Protein AF-A0A662X313-F1 (afdb_monomer_lite)

Sequence (174 aa):
DFDVEWTIQAPHPGYMNLSIVKPNADSVGKITYEIYETILTIEPFAEHGGDDSATVTMPTDIVGCEEAGDCALQFYWHSDLAGQTYPTCADIIVSGSGAGTATTATTAPVDASEEGSDETVVESDDGSEETGAEASITTAPIAATAAPEVSSATPVATIGDSDSKCNRRRVRRA

Radius of gyration: 27.17 Å; chains: 1; bounding box: 69×81×44 Å

Foldseek 3Di:
DDKDKDFFPDAAWDKKWWFKWFWDQDPVGDTATDGPGTFDMDPRDRPDGGMDMDDTDDDPQAAQQADWRRIKTWIWTDHPRVRDIDIDIGTDHDPCNNVRDPPPPDDDDDDDDDDDDDDDDDDDDDDDDDDDDDDDDDDDDDDDDDDDDDDDDDDDDDDDDPGDDPDDPPPPDD

Structure (mmCIF, N/CA/C/O backbone):
data_AF-A0A662X313-F1
#
_entry.id   AF-A0A662X313-F1
#
loop_
_atom_site.group_PDB
_atom_site.id
_atom_site.type_symbol
_atom_site.label_atom_id
_atom_site.label_alt_id
_atom_site.label_comp_id
_atom_site.label_asym_id
_atom_site.label_entity_id
_atom_site.label_seq_id
_atom_site.pdbx_PDB_ins_code
_atom_site.Cartn_x
_atom_site.Cartn_y
_atom_site.Cartn_z
_atom_site.occupancy
_atom_site.B_iso_or_equiv
_atom_site.auth_seq_id
_atom_site.auth_comp_id
_atom_site.auth_asym_id
_atom_site.auth_atom_id
_atom_site.pdbx_PDB_model_num
ATOM 1 N N . ASP A 1 1 ? -1.157 15.682 -0.033 1.00 93.56 1 ASP A N 1
ATOM 2 C CA . ASP A 1 1 ? -0.243 14.605 -0.464 1.00 93.56 1 ASP A CA 1
ATOM 3 C C . ASP A 1 1 ? 0.624 14.166 0.698 1.00 93.56 1 ASP A C 1
ATOM 5 O O . ASP A 1 1 ? 0.656 14.859 1.712 1.00 93.56 1 ASP A O 1
ATOM 9 N N . PHE A 1 2 ? 1.257 13.007 0.571 1.00 95.12 2 PHE A N 1
ATOM 10 C CA . PHE A 1 2 ? 2.225 12.451 1.509 1.00 95.12 2 PHE A CA 1
ATOM 11 C C . PHE A 1 2 ? 3.241 11.611 0.730 1.00 95.12 2 PHE A C 1
ATOM 13 O O . PHE A 1 2 ? 2.901 11.043 -0.307 1.00 95.12 2 PHE A O 1
ATOM 20 N N . ASP A 1 3 ? 4.468 11.522 1.230 1.00 97.25 3 ASP A N 1
ATOM 21 C CA . ASP A 1 3 ? 5.509 10.707 0.610 1.00 97.25 3 ASP A CA 1
ATOM 22 C C . ASP A 1 3 ? 5.518 9.295 1.200 1.00 97.25 3 ASP A C 1
ATOM 24 O O . ASP A 1 3 ? 5.310 9.095 2.402 1.00 97.25 3 ASP A O 1
ATOM 28 N N . VAL A 1 4 ? 5.753 8.308 0.340 1.00 96.94 4 VAL A N 1
ATOM 29 C CA . VAL A 1 4 ? 5.991 6.916 0.719 1.00 96.94 4 VAL A CA 1
ATOM 30 C C . VAL A 1 4 ? 7.388 6.542 0.269 1.00 96.94 4 VAL A C 1
ATOM 32 O O . VAL A 1 4 ? 7.686 6.579 -0.920 1.00 96.94 4 VAL A O 1
ATOM 35 N N . GLU A 1 5 ? 8.226 6.169 1.228 1.00 97.56 5 GLU A N 1
ATOM 36 C CA . GLU A 1 5 ? 9.602 5.723 1.014 1.00 97.56 5 GLU A CA 1
ATOM 37 C C . GLU A 1 5 ? 9.687 4.205 1.209 1.00 97.56 5 GLU A C 1
ATOM 39 O O . GLU A 1 5 ? 9.005 3.636 2.070 1.00 97.56 5 GLU A O 1
ATOM 44 N N . TRP A 1 6 ? 10.534 3.533 0.431 1.00 97.19 6 TRP A N 1
ATOM 45 C CA . TRP A 1 6 ? 10.795 2.104 0.586 1.00 97.19 6 TRP A CA 1
ATOM 46 C C . TRP A 1 6 ? 12.250 1.749 0.270 1.00 97.19 6 TRP A C 1
ATOM 48 O O . TRP A 1 6 ? 12.914 2.388 -0.541 1.00 97.19 6 TRP A O 1
ATOM 58 N N . THR A 1 7 ? 12.719 0.654 0.872 1.00 98.00 7 THR A N 1
ATOM 59 C CA . THR A 1 7 ? 14.055 0.097 0.637 1.00 98.00 7 THR A CA 1
ATOM 60 C C . THR A 1 7 ? 13.944 -1.333 0.112 1.00 98.00 7 THR A C 1
ATOM 62 O O . THR A 1 7 ? 13.485 -2.233 0.821 1.00 98.00 7 THR A O 1
ATOM 65 N N . ILE A 1 8 ? 14.423 -1.583 -1.106 1.00 97.75 8 ILE A N 1
ATOM 66 C CA . ILE A 1 8 ? 14.493 -2.919 -1.708 1.00 97.75 8 ILE A CA 1
ATOM 67 C C . ILE A 1 8 ? 15.888 -3.512 -1.492 1.00 97.75 8 ILE A C 1
ATOM 69 O O . ILE A 1 8 ? 16.845 -3.181 -2.188 1.00 97.75 8 ILE A O 1
ATOM 73 N N . GLN A 1 9 ? 16.003 -4.430 -0.530 1.00 97.38 9 GLN A N 1
ATOM 74 C CA . GLN A 1 9 ? 17.259 -5.136 -0.227 1.00 97.38 9 GLN A CA 1
ATOM 75 C C . GLN A 1 9 ? 17.555 -6.295 -1.197 1.00 97.38 9 GLN A C 1
ATOM 77 O O . GLN A 1 9 ? 18.714 -6.627 -1.433 1.00 97.38 9 GLN A O 1
ATOM 82 N N . ALA A 1 10 ? 16.518 -6.916 -1.764 1.00 97.00 10 ALA A N 1
ATOM 83 C CA . ALA A 1 10 ? 16.634 -8.026 -2.708 1.00 97.00 10 ALA A CA 1
ATOM 84 C C . ALA A 1 10 ? 15.608 -7.837 -3.842 1.00 97.00 10 ALA A C 1
ATOM 86 O O . ALA A 1 10 ? 14.429 -8.109 -3.623 1.00 97.00 10 ALA A O 1
ATOM 87 N N . PRO A 1 11 ? 16.005 -7.333 -5.025 1.00 97.31 11 PRO A N 1
ATOM 88 C CA . PRO A 1 11 ? 15.062 -7.025 -6.097 1.00 97.31 11 PRO A CA 1
ATOM 89 C C . PRO A 1 11 ? 14.464 -8.281 -6.731 1.00 97.31 11 PRO A C 1
ATOM 91 O O . PRO A 1 11 ? 15.177 -9.200 -7.148 1.00 97.31 11 PRO A O 1
ATOM 94 N N . HIS A 1 12 ? 13.138 -8.293 -6.826 1.00 97.56 12 HIS A N 1
ATOM 95 C CA . HIS A 1 12 ? 12.332 -9.314 -7.490 1.00 97.56 12 HIS A CA 1
ATOM 96 C C . HIS A 1 12 ? 11.284 -8.594 -8.358 1.00 97.56 12 HIS A C 1
ATOM 98 O O . HIS A 1 12 ? 10.265 -8.149 -7.818 1.00 97.56 12 HIS A O 1
ATOM 104 N N . PRO A 1 13 ? 11.529 -8.454 -9.677 1.00 98.00 13 PRO A N 1
ATOM 105 C CA . PRO A 1 13 ? 10.640 -7.740 -10.587 1.00 98.00 13 PRO A CA 1
ATOM 106 C C . PRO A 1 13 ? 9.187 -8.209 -10.487 1.00 98.00 13 PRO A C 1
ATOM 108 O O . PRO A 1 13 ? 8.914 -9.414 -10.449 1.00 98.00 13 PRO A O 1
ATOM 111 N N . GLY A 1 14 ? 8.262 -7.259 -10.450 1.00 98.19 14 GLY A N 1
ATOM 112 C CA . GLY A 1 14 ? 6.830 -7.517 -10.332 1.00 98.19 14 GLY A CA 1
ATOM 113 C C . GLY A 1 14 ? 6.033 -6.219 -10.318 1.00 98.19 14 GLY A C 1
ATOM 114 O O . GLY A 1 14 ? 6.397 -5.282 -11.025 1.00 98.19 14 GLY A O 1
ATOM 115 N N . TYR A 1 15 ? 4.989 -6.142 -9.494 1.00 98.62 15 TYR A N 1
ATOM 116 C CA . TYR A 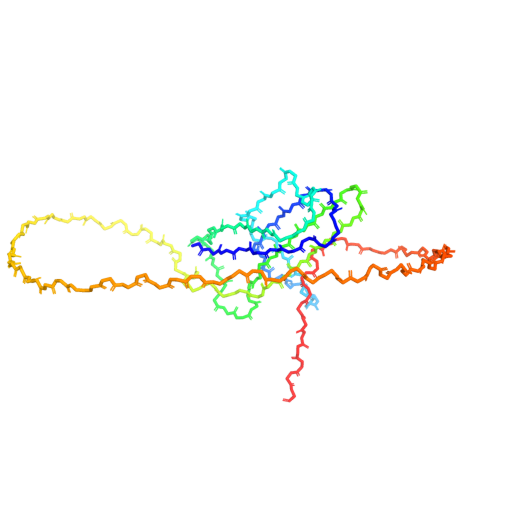1 15 ? 4.173 -4.936 -9.324 1.00 98.62 15 TYR A CA 1
ATOM 117 C C . TYR A 1 15 ? 4.037 -4.550 -7.849 1.00 98.62 15 TYR A C 1
ATOM 119 O O . TYR A 1 15 ? 4.120 -5.399 -6.954 1.00 98.62 15 TYR A O 1
ATOM 127 N N . MET A 1 16 ? 3.798 -3.264 -7.600 1.00 98.44 16 MET A N 1
ATOM 128 C CA . MET A 1 16 ? 3.465 -2.726 -6.285 1.00 98.44 16 MET A CA 1
ATOM 129 C C . MET A 1 16 ? 2.151 -1.954 -6.343 1.00 98.44 16 MET A C 1
ATOM 131 O O . MET A 1 16 ? 1.967 -1.111 -7.214 1.00 98.44 16 MET A O 1
ATOM 135 N N . ASN A 1 17 ? 1.257 -2.237 -5.399 1.00 98.62 17 ASN A N 1
ATOM 136 C CA . ASN A 1 17 ? 0.036 -1.483 -5.151 1.00 98.62 17 ASN A CA 1
ATOM 137 C C . ASN A 1 17 ? 0.094 -0.873 -3.751 1.00 98.62 17 ASN A C 1
ATOM 139 O O . ASN A 1 17 ? 0.189 -1.596 -2.757 1.00 98.62 17 ASN A O 1
ATOM 143 N N . LEU A 1 18 ? -0.050 0.445 -3.667 1.00 98.56 18 LEU A N 1
ATOM 144 C CA . LEU A 1 18 ? -0.341 1.140 -2.425 1.00 98.56 18 LEU A CA 1
ATOM 145 C C . LEU A 1 18 ? -1.857 1.295 -2.324 1.00 98.56 18 LEU A C 1
ATOM 147 O O . LEU A 1 18 ? -2.480 1.963 -3.150 1.00 98.56 18 LEU A O 1
ATOM 151 N N . SER A 1 19 ? -2.461 0.658 -1.328 1.00 98.31 19 SER A N 1
ATOM 152 C CA . SER A 1 19 ? -3.912 0.638 -1.160 1.00 98.31 19 SER A CA 1
ATOM 153 C C . SER A 1 19 ? -4.327 1.035 0.242 1.00 98.31 19 SER A C 1
ATOM 155 O O . SER A 1 19 ? -3.717 0.636 1.228 1.00 98.31 19 SER A O 1
ATOM 157 N N . ILE A 1 20 ? -5.418 1.774 0.336 1.00 97.50 20 ILE A N 1
ATO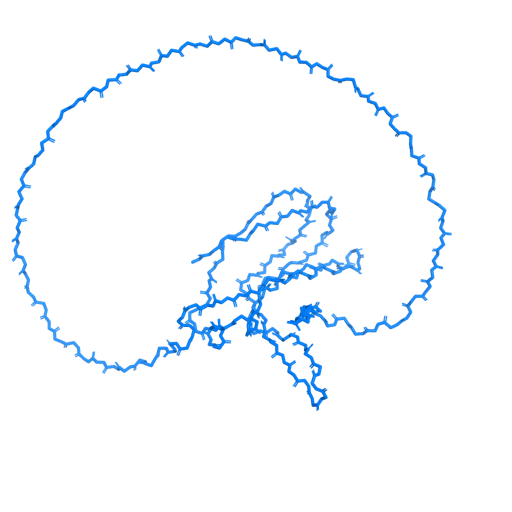M 158 C CA . ILE A 1 20 ? -6.141 1.981 1.577 1.00 97.50 20 ILE A CA 1
ATOM 159 C C . ILE A 1 20 ? -7.004 0.744 1.803 1.00 97.50 20 ILE A C 1
ATOM 161 O O . ILE A 1 20 ? -7.773 0.337 0.929 1.00 97.50 20 ILE A O 1
ATOM 165 N N . VAL A 1 21 ? -6.874 0.136 2.978 1.00 97.06 21 VAL A N 1
ATOM 166 C CA . VAL A 1 21 ? -7.608 -1.068 3.367 1.00 97.06 21 VAL A CA 1
ATOM 167 C C . VAL A 1 21 ? -8.393 -0.844 4.658 1.00 97.06 21 VAL A C 1
ATOM 169 O O . VAL A 1 21 ? -7.934 -0.150 5.568 1.00 97.06 21 VAL A O 1
ATOM 172 N N . LYS A 1 22 ? -9.573 -1.459 4.755 1.00 95.94 22 LYS A N 1
ATOM 173 C CA . LYS A 1 22 ? -10.483 -1.366 5.908 1.00 95.94 22 LYS A CA 1
ATOM 174 C C . LYS A 1 22 ? -10.696 -2.737 6.555 1.00 95.94 22 LYS A C 1
ATOM 176 O O . LYS A 1 22 ? -10.737 -3.735 5.835 1.00 95.94 22 LYS A O 1
ATOM 181 N N . PRO A 1 23 ? -10.820 -2.824 7.891 1.00 94.69 23 PRO A N 1
ATOM 182 C CA . PRO A 1 23 ? -11.056 -4.078 8.580 1.00 94.69 23 PRO A CA 1
ATOM 183 C C . PRO A 1 23 ? -12.486 -4.560 8.316 1.00 94.69 23 PRO A C 1
ATOM 185 O O . PRO A 1 23 ? -13.453 -3.874 8.642 1.00 94.69 23 PRO A O 1
ATOM 188 N N . ASN A 1 24 ? -12.622 -5.772 7.789 1.00 93.06 24 ASN A N 1
ATOM 189 C CA . ASN A 1 24 ? -13.897 -6.473 7.695 1.00 93.06 24 ASN A CA 1
ATOM 190 C C . ASN A 1 24 ? -13.939 -7.569 8.768 1.00 93.06 24 ASN A C 1
ATOM 192 O O . ASN A 1 24 ? -12.956 -8.283 8.973 1.00 93.06 24 ASN A O 1
ATOM 196 N N . ALA A 1 25 ? -15.052 -7.671 9.495 1.00 93.38 25 ALA A N 1
ATOM 197 C CA . ALA A 1 25 ? -15.263 -8.689 10.516 1.00 93.38 25 ALA A CA 1
ATOM 198 C C . ALA A 1 25 ? -16.245 -9.745 10.002 1.00 93.38 25 ALA A C 1
ATOM 200 O O . ALA A 1 25 ? -17.420 -9.446 9.780 1.00 93.38 25 ALA A O 1
ATOM 201 N N . ASP A 1 26 ? -15.788 -10.992 9.877 1.00 90.88 26 ASP A N 1
ATOM 202 C CA . ASP A 1 26 ? -16.683 -12.091 9.525 1.00 90.88 26 ASP A CA 1
ATOM 203 C C . ASP A 1 26 ? -17.663 -12.435 10.667 1.00 90.88 26 ASP A C 1
ATOM 205 O O . ASP A 1 26 ? -17.564 -11.954 11.800 1.00 90.88 26 ASP A O 1
ATOM 209 N N . SER A 1 27 ? -18.618 -13.325 10.380 1.00 94.62 27 SER A N 1
ATOM 210 C CA . SER A 1 27 ? -19.639 -13.758 11.351 1.00 94.62 27 SER A CA 1
ATOM 211 C C . SER A 1 27 ? -19.096 -14.419 12.632 1.00 94.62 27 SER A C 1
ATOM 213 O O . SER A 1 27 ? -19.854 -14.581 13.588 1.00 94.62 27 SER A O 1
ATOM 215 N N . VAL A 1 28 ? -17.808 -14.790 12.678 1.00 93.62 28 VAL A N 1
ATOM 216 C CA . VAL A 1 28 ? -17.134 -15.345 13.865 1.00 93.62 28 VAL A CA 1
ATOM 217 C C . VAL A 1 28 ? -16.130 -14.366 14.494 1.00 93.62 28 VAL A C 1
ATOM 219 O O . VAL A 1 28 ? -15.434 -14.719 15.448 1.00 93.62 28 VAL A O 1
ATOM 222 N N . GLY A 1 29 ? -16.080 -13.119 14.016 1.00 91.00 29 GLY A N 1
ATOM 223 C CA . GLY A 1 29 ? -15.245 -12.043 14.552 1.00 91.00 29 GLY A CA 1
ATOM 224 C C . GLY A 1 29 ? -13.773 -12.105 14.133 1.00 91.00 29 GLY A C 1
ATOM 225 O O . GLY A 1 29 ? -12.933 -11.449 14.763 1.00 91.00 29 GLY A O 1
ATOM 226 N N . LYS A 1 30 ? -13.431 -12.880 13.095 1.00 91.31 30 LYS A N 1
ATOM 227 C CA . LYS A 1 30 ? -12.112 -12.815 12.452 1.00 91.31 30 LYS A CA 1
ATOM 228 C C . LYS A 1 30 ? -12.052 -11.522 11.642 1.00 91.31 30 LYS A C 1
ATOM 230 O O . LYS A 1 30 ? -12.926 -11.265 10.821 1.00 91.31 30 LYS A O 1
ATOM 235 N N . ILE A 1 31 ? -11.005 -10.733 11.871 1.00 90.19 31 ILE A N 1
ATOM 236 C CA . ILE A 1 31 ? -10.742 -9.523 11.090 1.00 90.19 31 ILE A CA 1
ATOM 237 C C . ILE A 1 31 ? -9.886 -9.890 9.877 1.00 90.19 31 ILE A C 1
ATOM 239 O O . ILE A 1 31 ? -8.782 -10.416 10.043 1.00 90.19 31 ILE A O 1
ATOM 243 N N . THR A 1 32 ? -10.390 -9.609 8.683 1.00 91.25 32 THR A N 1
ATOM 244 C CA . THR A 1 32 ? -9.615 -9.466 7.443 1.00 91.25 32 THR A CA 1
ATOM 245 C C . THR A 1 32 ? -9.484 -7.980 7.109 1.00 91.25 32 THR A C 1
ATOM 247 O O . THR A 1 32 ? -10.090 -7.140 7.770 1.00 91.25 32 THR A O 1
ATOM 250 N N . TYR A 1 33 ? -8.675 -7.639 6.107 1.00 92.50 33 TYR A N 1
ATOM 251 C CA . TYR A 1 33 ? -8.633 -6.287 5.556 1.00 92.50 33 TYR A CA 1
ATOM 252 C C . TYR A 1 33 ? -9.011 -6.343 4.079 1.00 92.50 33 TYR A C 1
ATOM 254 O O . TYR A 1 33 ? -8.414 -7.102 3.316 1.00 92.50 33 TYR A O 1
ATOM 262 N N . GLU A 1 34 ? -10.008 -5.554 3.703 1.00 94.69 34 GLU A N 1
ATOM 263 C CA . GLU A 1 34 ? -10.502 -5.423 2.334 1.00 94.69 34 GLU A CA 1
ATOM 264 C C . GLU A 1 34 ? -9.952 -4.138 1.717 1.00 94.69 34 GLU A C 1
ATOM 266 O O . GLU A 1 34 ? -9.806 -3.126 2.407 1.00 94.69 34 GLU A O 1
ATOM 271 N N . ILE A 1 35 ? -9.639 -4.173 0.420 1.00 96.12 35 ILE A N 1
ATOM 272 C CA . ILE A 1 35 ? -9.211 -2.982 -0.318 1.00 96.12 35 ILE A CA 1
ATOM 273 C C . ILE A 1 35 ? -10.404 -2.034 -0.428 1.00 96.12 35 ILE A C 1
ATOM 275 O O . ILE A 1 35 ? -11.428 -2.383 -1.009 1.00 96.12 35 ILE A O 1
ATOM 279 N N . TYR A 1 36 ? -10.252 -0.842 0.146 1.00 95.69 36 TYR A N 1
ATOM 280 C CA . TYR A 1 36 ? -11.165 0.274 -0.060 1.00 95.69 36 TYR A CA 1
ATOM 281 C C . TYR A 1 36 ? -10.832 0.967 -1.383 1.00 95.69 36 TYR A C 1
ATOM 283 O O . TYR A 1 36 ? -11.713 1.155 -2.216 1.00 95.69 36 TYR A O 1
ATOM 291 N N . GLU A 1 37 ? -9.551 1.281 -1.597 1.00 96.44 37 GLU A N 1
ATOM 292 C CA . GLU A 1 37 ? -9.064 1.945 -2.808 1.00 96.44 37 GLU A CA 1
ATOM 293 C C . GLU A 1 37 ? -7.566 1.689 -3.017 1.00 96.44 37 GLU A C 1
ATOM 295 O O . GLU A 1 37 ? -6.801 1.681 -2.053 1.00 96.44 37 GLU A O 1
ATOM 300 N N . THR A 1 38 ? -7.128 1.514 -4.265 1.00 98.00 38 THR A N 1
ATOM 301 C CA . THR A 1 38 ? -5.704 1.516 -4.638 1.00 98.00 38 THR A CA 1
ATOM 302 C C . THR A 1 38 ? -5.337 2.898 -5.167 1.00 98.00 38 THR A C 1
ATOM 304 O O . THR A 1 38 ? -5.864 3.326 -6.188 1.00 98.00 38 THR A O 1
ATOM 307 N N . ILE A 1 39 ? -4.442 3.587 -4.459 1.00 97.88 39 ILE A N 1
ATOM 308 C CA . ILE A 1 39 ? -4.112 5.008 -4.667 1.00 97.88 39 ILE A CA 1
ATOM 309 C C . ILE A 1 39 ? -2.788 5.216 -5.421 1.00 97.88 39 ILE A C 1
ATOM 311 O O . ILE A 1 39 ? -2.508 6.314 -5.893 1.00 97.88 39 ILE A O 1
ATOM 315 N N . LEU A 1 40 ? -1.980 4.161 -5.559 1.00 98.44 40 LEU A N 1
ATOM 316 C CA . LEU A 1 40 ? -0.813 4.111 -6.440 1.00 98.44 40 LEU A CA 1
ATOM 317 C C . LEU A 1 40 ? -0.586 2.668 -6.908 1.00 98.44 40 LEU A C 1
ATOM 319 O O . LEU A 1 40 ? -0.639 1.738 -6.104 1.00 98.44 40 LEU A O 1
ATOM 323 N N . THR A 1 41 ? -0.266 2.504 -8.190 1.00 98.56 41 THR A N 1
ATOM 324 C CA . THR A 1 41 ? 0.246 1.259 -8.773 1.00 98.56 41 THR A CA 1
ATOM 325 C C . THR A 1 41 ? 1.547 1.566 -9.503 1.00 98.56 41 THR A C 1
ATOM 327 O O . THR A 1 41 ? 1.596 2.502 -10.299 1.00 98.56 41 THR A O 1
ATOM 330 N N . ILE A 1 42 ? 2.589 0.772 -9.255 1.00 98.31 42 ILE A N 1
ATOM 331 C CA . ILE A 1 42 ? 3.848 0.800 -10.003 1.00 98.31 42 ILE A CA 1
ATOM 332 C C . ILE A 1 42 ? 4.069 -0.579 -10.630 1.00 98.31 42 ILE A C 1
ATOM 334 O O . ILE A 1 42 ? 4.129 -1.588 -9.927 1.00 98.31 42 ILE A O 1
ATOM 338 N N . GLU A 1 43 ? 4.209 -0.612 -11.953 1.00 97.12 43 GLU A N 1
ATOM 339 C CA . GLU A 1 43 ? 4.601 -1.792 -12.724 1.00 97.12 43 GLU A CA 1
ATOM 340 C C . GLU A 1 43 ? 5.425 -1.338 -13.951 1.00 97.12 43 GLU A C 1
ATOM 342 O O . GLU A 1 43 ? 4.942 -0.497 -14.716 1.00 97.12 43 GLU A O 1
ATOM 347 N N . PRO A 1 44 ? 6.654 -1.850 -14.161 1.00 96.88 44 PRO A N 1
ATOM 348 C CA . PRO A 1 44 ? 7.376 -2.786 -13.298 1.00 96.88 44 PRO A CA 1
ATOM 349 C C . PRO A 1 44 ? 7.840 -2.140 -11.979 1.00 96.88 44 PRO A C 1
ATOM 351 O O . PRO A 1 44 ? 8.156 -0.956 -11.918 1.00 96.88 44 PRO A O 1
ATOM 354 N N . PHE A 1 45 ? 7.906 -2.941 -10.918 1.00 98.44 45 PHE A N 1
ATOM 355 C CA . PHE A 1 45 ? 8.410 -2.567 -9.597 1.00 98.44 45 PHE A CA 1
ATOM 356 C C . PHE A 1 45 ? 9.549 -3.497 -9.154 1.00 98.44 45 PHE A C 1
ATOM 358 O O . PHE A 1 45 ? 9.577 -4.673 -9.525 1.00 98.44 45 PHE A O 1
ATOM 365 N N . ALA A 1 46 ? 10.467 -2.975 -8.331 1.00 97.56 46 ALA A N 1
ATOM 366 C CA . ALA A 1 46 ? 11.630 -3.688 -7.789 1.00 97.56 46 ALA A CA 1
ATOM 367 C C . ALA A 1 46 ? 12.521 -4.362 -8.856 1.00 97.56 46 ALA A C 1
ATOM 369 O O . ALA A 1 46 ? 13.074 -5.441 -8.628 1.00 97.56 46 ALA A O 1
ATOM 370 N N . GLU A 1 47 ? 12.696 -3.712 -10.014 1.00 97.62 47 GLU A N 1
ATOM 371 C CA . GLU A 1 47 ? 13.692 -4.118 -11.020 1.00 97.62 47 GLU A CA 1
ATOM 372 C C . GLU A 1 47 ? 15.128 -4.018 -10.482 1.00 97.62 47 GLU A C 1
ATOM 374 O O . GLU A 1 47 ? 16.013 -4.785 -10.874 1.00 97.62 47 GLU A O 1
ATOM 379 N N . HIS A 1 48 ? 15.358 -3.081 -9.559 1.00 96.94 48 HIS A N 1
ATOM 380 C CA . HIS A 1 48 ? 16.636 -2.804 -8.912 1.00 96.94 48 HIS A CA 1
ATOM 381 C C . HIS A 1 48 ? 16.456 -2.699 -7.390 1.00 96.94 48 HIS A C 1
ATOM 383 O O . HIS A 1 48 ? 15.345 -2.512 -6.892 1.00 96.94 48 HIS A O 1
ATOM 389 N N . GLY A 1 49 ? 17.552 -2.885 -6.650 1.00 97.38 49 GLY A N 1
ATOM 390 C CA . GLY A 1 49 ? 17.599 -2.662 -5.203 1.00 97.38 49 GLY A CA 1
ATOM 391 C C . GLY A 1 49 ? 18.043 -1.238 -4.861 1.00 97.38 49 GLY A C 1
ATOM 392 O O . GLY A 1 49 ? 18.618 -0.556 -5.708 1.00 97.38 49 GLY A O 1
ATOM 393 N N . GLY A 1 50 ? 17.828 -0.824 -3.614 1.00 98.19 50 GLY A N 1
ATOM 394 C CA . GLY A 1 50 ? 18.138 0.520 -3.116 1.00 98.19 50 GLY A CA 1
ATOM 395 C C . GLY A 1 50 ? 16.953 1.182 -2.415 1.00 98.19 50 GLY A C 1
ATOM 396 O O . GLY A 1 50 ? 15.938 0.531 -2.164 1.00 98.19 50 GLY A O 1
ATOM 397 N N . ASP A 1 51 ? 17.116 2.463 -2.097 1.00 98.38 51 ASP A N 1
ATOM 398 C CA . ASP A 1 51 ? 16.081 3.334 -1.534 1.00 98.38 51 ASP A CA 1
ATOM 399 C C . ASP A 1 51 ? 15.409 4.133 -2.659 1.00 98.38 51 ASP A C 1
ATOM 401 O O . ASP A 1 51 ? 16.097 4.617 -3.561 1.00 98.38 51 ASP A O 1
ATOM 405 N N . ASP A 1 52 ? 14.084 4.260 -2.614 1.00 97.94 52 ASP A N 1
ATOM 406 C CA . ASP A 1 52 ? 13.276 4.983 -3.606 1.00 97.94 52 ASP A CA 1
ATOM 407 C C . ASP A 1 52 ? 11.953 5.462 -2.965 1.00 97.94 52 ASP A C 1
ATOM 409 O O . ASP A 1 52 ? 11.611 5.048 -1.849 1.00 97.94 52 ASP A O 1
ATOM 413 N N . SER A 1 53 ? 11.223 6.367 -3.622 1.00 97.81 53 SER A N 1
ATOM 414 C CA . SER A 1 53 ? 10.000 6.957 -3.064 1.00 97.81 53 SER A CA 1
ATOM 415 C C . SER A 1 53 ? 8.976 7.422 -4.104 1.00 97.81 53 SER A C 1
ATOM 417 O O . SER A 1 53 ? 9.268 7.607 -5.284 1.00 97.81 53 SER A O 1
ATOM 419 N N . ALA A 1 54 ? 7.737 7.632 -3.652 1.00 97.50 54 ALA A N 1
ATOM 420 C CA . ALA A 1 54 ? 6.687 8.280 -4.431 1.00 97.50 54 ALA A CA 1
ATOM 421 C C . ALA A 1 54 ? 5.815 9.191 -3.559 1.00 97.50 54 ALA A C 1
ATOM 423 O O . ALA A 1 54 ? 5.367 8.797 -2.480 1.00 97.50 54 ALA A O 1
ATOM 424 N N . THR A 1 55 ? 5.508 10.381 -4.073 1.00 98.19 55 THR A N 1
ATOM 425 C CA . THR A 1 55 ? 4.486 11.276 -3.518 1.00 98.19 55 THR A CA 1
ATOM 426 C C . THR A 1 55 ? 3.099 10.811 -3.960 1.00 98.19 55 THR A C 1
ATOM 428 O O . THR A 1 55 ? 2.857 10.611 -5.151 1.00 98.19 55 THR A O 1
ATOM 431 N N . VAL A 1 56 ? 2.173 10.658 -3.012 1.00 97.25 56 VAL A N 1
ATOM 432 C CA . VAL A 1 56 ? 0.813 10.153 -3.249 1.00 97.25 56 VAL A CA 1
ATOM 433 C C . VAL A 1 56 ? -0.230 11.102 -2.657 1.00 97.25 56 VAL A C 1
ATOM 435 O O . VAL A 1 56 ? -0.072 11.650 -1.563 1.00 97.25 56 VAL A O 1
ATOM 438 N N . THR A 1 57 ? -1.335 11.298 -3.373 1.00 95.88 57 THR A N 1
ATOM 439 C CA . THR A 1 57 ? -2.486 12.066 -2.884 1.00 95.88 57 THR A CA 1
ATOM 440 C C . THR A 1 57 ? -3.418 11.164 -2.078 1.00 95.88 57 THR A C 1
ATOM 442 O O . THR A 1 57 ? -3.824 10.102 -2.540 1.00 95.88 57 THR A O 1
ATOM 445 N N . MET A 1 58 ? -3.782 11.594 -0.866 1.00 93.94 58 MET A N 1
ATOM 446 C CA . MET A 1 58 ? -4.856 10.959 -0.097 1.00 93.94 58 MET A CA 1
ATOM 447 C C . MET A 1 58 ? -6.208 11.327 -0.739 1.00 93.94 58 MET A C 1
ATOM 449 O O . MET A 1 58 ? -6.443 12.524 -0.933 1.00 93.94 58 MET A O 1
ATOM 453 N N . PRO A 1 59 ? -7.094 10.360 -1.047 1.00 92.19 59 PRO A N 1
ATOM 454 C CA . PRO A 1 59 ? -8.445 10.634 -1.538 1.00 92.19 59 PRO A CA 1
ATOM 455 C C . PRO A 1 59 ? -9.220 11.559 -0.593 1.00 92.19 59 PRO A C 1
ATOM 457 O O . PRO A 1 59 ? -9.041 11.510 0.625 1.00 92.19 59 PRO A O 1
ATOM 460 N N . THR A 1 60 ? -10.082 12.417 -1.140 1.00 89.62 60 THR A N 1
ATOM 461 C CA . THR A 1 60 ? -10.848 13.414 -0.365 1.00 89.62 60 THR A CA 1
ATOM 462 C C . THR A 1 60 ? -12.260 12.956 -0.001 1.00 89.62 60 THR A C 1
ATOM 464 O O . THR A 1 60 ? -12.914 13.586 0.826 1.00 89.62 60 THR A O 1
ATOM 467 N N . ASP A 1 61 ? -12.728 11.864 -0.600 1.00 87.50 61 ASP A N 1
ATOM 468 C CA . ASP A 1 61 ? -14.028 11.218 -0.392 1.00 87.50 61 ASP A CA 1
ATOM 469 C C . ASP A 1 61 ? -13.938 9.945 0.470 1.00 87.50 61 ASP A C 1
ATOM 471 O O . ASP A 1 61 ? -14.940 9.269 0.713 1.00 87.50 61 ASP A O 1
ATOM 475 N N . ILE A 1 62 ? -12.745 9.629 0.977 1.00 90.00 62 ILE A N 1
ATOM 476 C CA . ILE A 1 62 ? -12.549 8.592 1.984 1.00 90.00 62 ILE A CA 1
ATOM 477 C C . ILE A 1 62 ? -13.335 8.918 3.256 1.00 90.00 62 ILE A C 1
ATOM 479 O O . ILE A 1 62 ? -13.128 9.959 3.860 1.00 90.00 62 ILE A O 1
ATOM 483 N N . VAL A 1 63 ? -14.207 8.002 3.683 1.00 91.81 63 VAL A N 1
ATOM 484 C CA . VAL A 1 63 ? -15.032 8.103 4.907 1.00 91.81 63 VAL A CA 1
ATOM 485 C C . VAL A 1 63 ? -14.678 7.000 5.906 1.00 91.81 63 VAL A C 1
ATOM 487 O O . VAL A 1 63 ? -14.321 5.903 5.473 1.00 91.81 63 VAL A O 1
ATOM 490 N N . GLY A 1 64 ? -14.843 7.215 7.216 1.00 93.31 64 GLY A N 1
ATOM 491 C CA . GLY A 1 64 ? -14.689 6.137 8.205 1.00 93.31 64 GLY A CA 1
ATOM 492 C C . GLY A 1 64 ? -13.237 5.688 8.382 1.00 93.31 64 GLY A C 1
ATOM 493 O O . GLY A 1 64 ? -12.956 4.498 8.248 1.00 93.31 64 GLY A O 1
ATOM 494 N N . CYS A 1 65 ? -12.336 6.649 8.589 1.00 95.69 65 CYS A N 1
ATOM 495 C CA . CYS A 1 65 ? -10.908 6.467 8.871 1.00 95.69 65 CYS A CA 1
ATOM 496 C C . CYS A 1 65 ? -10.425 7.439 9.969 1.00 95.69 65 CYS A C 1
ATOM 498 O O . CYS A 1 65 ? -9.272 7.871 9.960 1.00 95.69 65 CYS A O 1
ATOM 500 N N . GLU A 1 66 ? -11.314 7.873 10.861 1.00 93.75 66 GLU A N 1
ATOM 501 C CA . GLU A 1 66 ? -11.051 8.903 11.865 1.00 93.75 66 GLU A CA 1
ATOM 502 C C . GLU A 1 66 ? -10.350 8.366 13.123 1.00 93.75 66 GLU A C 1
ATOM 504 O O . GLU A 1 66 ? -9.678 9.138 13.806 1.00 93.75 66 GLU A O 1
ATOM 509 N N . GLU A 1 67 ? -10.472 7.069 13.430 1.00 92.94 67 GLU A N 1
ATOM 510 C CA . GLU A 1 67 ? -9.913 6.461 14.641 1.00 92.94 67 GLU A CA 1
ATOM 511 C C . GLU A 1 67 ? -8.865 5.371 14.347 1.00 92.94 67 GLU A C 1
ATOM 513 O O . GLU A 1 67 ? -8.803 4.760 13.277 1.00 92.94 67 GLU A O 1
ATOM 518 N N . ALA A 1 68 ? -8.010 5.107 15.341 1.00 91.38 68 ALA A N 1
ATOM 519 C CA . ALA A 1 68 ? -6.888 4.178 15.211 1.00 91.38 68 ALA A CA 1
ATOM 520 C C . ALA A 1 68 ? -7.343 2.740 14.882 1.00 91.38 68 ALA A C 1
ATOM 522 O O . ALA A 1 68 ? -7.924 2.015 15.707 1.00 91.38 68 ALA A O 1
ATOM 523 N N . GLY A 1 69 ? -6.988 2.293 13.680 1.00 91.50 69 GLY A N 1
ATOM 524 C CA . GLY A 1 69 ? -7.323 1.002 13.097 1.00 91.50 69 GLY A CA 1
ATOM 525 C C . GLY A 1 69 ? -8.731 0.866 12.544 1.00 91.50 69 GLY A C 1
ATOM 526 O O . GLY A 1 69 ? -9.192 -0.273 12.431 1.00 91.50 69 GLY A O 1
ATOM 527 N N . ASP A 1 70 ? -9.365 1.983 12.183 1.00 95.38 70 ASP A N 1
ATOM 528 C CA . ASP A 1 70 ? -10.449 2.018 11.197 1.00 95.38 70 ASP A CA 1
ATOM 529 C C . ASP A 1 70 ? -9.912 1.792 9.776 1.00 95.38 70 ASP A C 1
ATOM 531 O O . ASP A 1 70 ? -10.560 1.139 8.964 1.00 95.38 70 ASP A O 1
ATOM 535 N N . CYS A 1 71 ? -8.701 2.279 9.479 1.00 97.00 71 CYS A N 1
ATOM 536 C CA . CYS A 1 71 ? -8.063 2.155 8.170 1.00 97.00 71 CYS A CA 1
ATOM 537 C C . CYS A 1 71 ? -6.563 1.875 8.300 1.00 97.00 71 CYS A C 1
ATOM 539 O O . CYS A 1 71 ? -5.907 2.286 9.258 1.00 97.00 71 CYS A O 1
ATOM 541 N N . ALA A 1 72 ? -6.008 1.184 7.307 1.00 96.94 72 ALA A N 1
ATOM 542 C CA . ALA A 1 72 ? -4.570 1.015 7.158 1.00 96.94 72 ALA A CA 1
ATOM 543 C C . ALA A 1 72 ? -4.140 1.301 5.716 1.00 96.94 72 ALA A C 1
ATOM 545 O O . ALA A 1 72 ? -4.878 1.040 4.768 1.00 96.94 72 ALA A O 1
ATOM 546 N N . LEU A 1 73 ? -2.923 1.807 5.554 1.00 97.25 73 LEU A N 1
ATOM 547 C CA . LEU A 1 73 ? -2.237 1.895 4.276 1.00 97.25 73 LEU A CA 1
ATOM 548 C C . LEU A 1 73 ? -1.455 0.594 4.061 1.00 97.25 73 LEU A C 1
ATOM 550 O O . LEU A 1 73 ? -0.544 0.285 4.828 1.00 97.25 73 LEU A O 1
ATOM 554 N N . GLN A 1 74 ? -1.827 -0.178 3.046 1.00 98.06 74 GLN A N 1
ATOM 555 C CA . GLN A 1 74 ? -1.165 -1.406 2.623 1.00 98.06 74 GLN A CA 1
ATOM 556 C C . GLN A 1 74 ? -0.228 -1.110 1.450 1.00 98.06 74 GLN A C 1
ATOM 558 O O . GLN A 1 74 ? -0.679 -0.777 0.359 1.00 98.06 74 GLN A O 1
ATOM 563 N N . PHE A 1 75 ? 1.068 -1.306 1.662 1.00 98.19 75 PHE A N 1
ATOM 564 C CA . PHE A 1 75 ? 2.058 -1.460 0.604 1.00 98.19 75 PHE A CA 1
ATOM 565 C C . PHE A 1 75 ? 2.110 -2.945 0.234 1.00 98.19 75 PHE A C 1
ATOM 567 O O . PHE A 1 75 ? 2.554 -3.771 1.033 1.00 98.19 75 PHE A O 1
ATOM 574 N N . TYR A 1 76 ? 1.610 -3.302 -0.945 1.00 98.25 76 TYR A N 1
ATOM 575 C CA . TYR A 1 76 ? 1.572 -4.674 -1.446 1.00 98.25 76 TYR A CA 1
ATOM 576 C C . TYR A 1 76 ? 2.521 -4.804 -2.632 1.00 98.25 76 TYR A C 1
ATOM 578 O O . TYR A 1 76 ? 2.245 -4.253 -3.691 1.00 98.25 76 TYR A O 1
ATOM 586 N N . TRP A 1 77 ? 3.613 -5.554 -2.482 1.00 98.31 77 TRP A N 1
ATOM 587 C CA . TRP A 1 77 ? 4.493 -5.927 -3.594 1.00 98.31 77 TRP A CA 1
ATOM 588 C C . TRP A 1 77 ? 4.371 -7.424 -3.879 1.00 98.31 77 TRP A C 1
ATOM 590 O O . TRP A 1 77 ? 4.469 -8.243 -2.963 1.00 98.31 77 TRP A O 1
ATOM 600 N N . HIS A 1 78 ? 4.170 -7.790 -5.143 1.00 98.25 78 HIS A N 1
ATOM 601 C CA . HIS A 1 78 ? 4.140 -9.177 -5.602 1.00 98.25 78 HIS A CA 1
ATOM 602 C C . HIS A 1 78 ? 5.067 -9.376 -6.800 1.00 98.25 78 HIS A C 1
ATOM 604 O O . HIS A 1 78 ? 5.167 -8.507 -7.662 1.00 98.25 78 HIS A O 1
ATOM 610 N N . SER A 1 79 ? 5.718 -10.538 -6.863 1.00 98.25 79 SER A N 1
ATOM 611 C CA . SER A 1 79 ? 6.552 -10.958 -7.988 1.00 98.25 79 SER A CA 1
ATOM 612 C C . SER A 1 79 ? 6.203 -12.387 -8.397 1.00 98.25 79 SER A C 1
ATOM 614 O O . SER A 1 79 ? 6.518 -13.334 -7.671 1.00 98.25 79 SER A O 1
ATOM 616 N N . ASP A 1 80 ? 5.623 -12.545 -9.592 1.00 97.81 80 ASP A N 1
ATOM 617 C CA . 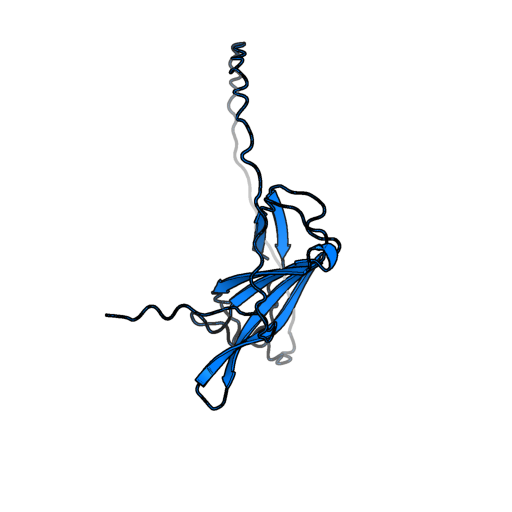ASP A 1 80 ? 5.393 -13.854 -10.217 1.00 97.81 80 ASP A CA 1
ATOM 618 C C . ASP A 1 80 ? 6.713 -14.604 -10.452 1.00 97.81 80 ASP A C 1
ATOM 620 O O . ASP A 1 80 ? 6.793 -15.815 -10.245 1.00 97.81 80 ASP A O 1
ATOM 624 N N . LEU A 1 81 ? 7.776 -13.879 -10.831 1.00 95.62 81 LEU A N 1
ATOM 625 C CA . LEU A 1 81 ? 9.109 -14.442 -11.080 1.00 95.62 81 LEU A CA 1
ATOM 626 C C . LEU A 1 81 ? 9.683 -15.127 -9.833 1.00 95.62 81 LEU A C 1
ATOM 628 O O . LEU A 1 81 ? 10.315 -16.178 -9.936 1.00 95.62 81 LEU A O 1
ATOM 632 N N . ALA A 1 82 ? 9.475 -14.521 -8.663 1.00 96.31 82 ALA A N 1
ATOM 633 C CA . ALA A 1 82 ? 9.964 -15.033 -7.389 1.00 96.31 82 ALA A CA 1
ATOM 634 C C . ALA A 1 82 ? 8.923 -15.870 -6.623 1.00 96.31 82 ALA A C 1
ATOM 636 O O . ALA A 1 82 ? 9.265 -16.434 -5.582 1.00 96.31 82 ALA A O 1
ATOM 637 N N . GLY A 1 83 ? 7.670 -15.931 -7.096 1.00 97.31 83 GLY A N 1
ATOM 638 C CA . GLY A 1 83 ? 6.545 -16.588 -6.422 1.00 97.31 83 GLY A CA 1
ATOM 639 C C . GLY A 1 83 ? 6.243 -16.022 -5.029 1.00 97.31 83 GLY A C 1
ATOM 640 O O . GLY A 1 83 ? 5.806 -16.762 -4.147 1.00 97.31 83 GLY A O 1
ATOM 641 N N . GLN A 1 84 ? 6.545 -14.741 -4.793 1.00 97.12 84 GLN A N 1
ATOM 642 C CA . GLN A 1 84 ? 6.589 -14.134 -3.458 1.00 97.12 84 GLN A CA 1
ATOM 643 C C . GLN A 1 84 ? 5.750 -12.858 -3.367 1.00 97.12 84 GLN A C 1
ATOM 645 O O . GLN A 1 84 ? 5.529 -12.153 -4.348 1.00 97.12 84 GLN A O 1
ATOM 650 N N . THR A 1 85 ? 5.257 -12.582 -2.157 1.00 96.88 85 THR A N 1
ATOM 651 C CA . THR A 1 85 ? 4.418 -11.421 -1.833 1.00 96.88 85 THR A CA 1
ATOM 652 C C . THR A 1 85 ? 4.896 -10.788 -0.533 1.00 96.88 85 THR A C 1
ATOM 654 O O . THR A 1 85 ? 5.072 -11.490 0.464 1.00 96.88 85 THR A O 1
ATOM 657 N N . TYR A 1 86 ? 5.043 -9.467 -0.530 1.00 95.94 86 TYR A N 1
ATOM 658 C CA . TYR A 1 86 ? 5.518 -8.664 0.590 1.00 95.94 86 TYR A CA 1
ATOM 659 C C . TYR A 1 86 ? 4.468 -7.595 0.940 1.00 95.94 86 TYR A C 1
ATOM 661 O O . TYR A 1 86 ? 4.529 -6.477 0.425 1.00 95.94 86 TYR A O 1
ATOM 669 N N . PRO A 1 87 ? 3.468 -7.929 1.778 1.00 95.06 87 PRO A N 1
ATOM 670 C CA . PRO A 1 87 ? 2.502 -6.965 2.282 1.00 95.06 87 PRO A CA 1
ATOM 671 C C . PRO A 1 87 ? 3.020 -6.305 3.569 1.00 95.06 87 PRO A C 1
ATOM 673 O O . PRO A 1 87 ? 3.235 -6.975 4.5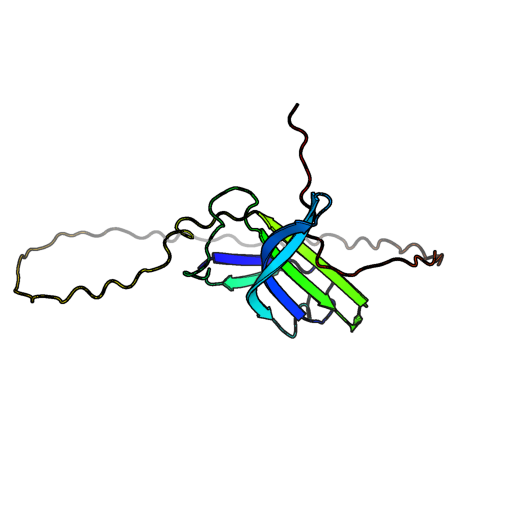82 1.00 95.06 87 PRO A O 1
ATOM 676 N N . THR A 1 88 ? 3.148 -4.982 3.554 1.00 95.19 88 THR A N 1
ATOM 677 C CA . THR A 1 88 ? 3.413 -4.148 4.736 1.00 95.19 88 THR A CA 1
ATOM 678 C C . THR A 1 88 ? 2.209 -3.246 4.976 1.00 95.19 88 THR A C 1
ATOM 680 O O . THR A 1 88 ? 1.645 -2.719 4.023 1.00 95.19 88 THR A O 1
ATOM 683 N N . CYS A 1 89 ? 1.791 -3.066 6.232 1.00 95.38 89 CYS A N 1
ATOM 684 C CA . CYS A 1 89 ? 0.610 -2.264 6.556 1.00 95.38 89 CYS A CA 1
ATOM 685 C C . CYS A 1 89 ? 0.897 -1.282 7.697 1.00 95.38 89 CYS A C 1
ATOM 687 O O . CYS A 1 89 ? 1.392 -1.695 8.749 1.00 95.38 89 CYS A O 1
ATOM 689 N N . ALA A 1 90 ? 0.548 -0.012 7.501 1.00 95.00 90 ALA A N 1
ATOM 690 C CA . ALA A 1 90 ? 0.621 1.049 8.503 1.00 95.00 90 ALA A CA 1
ATOM 691 C C . ALA A 1 90 ? -0.793 1.501 8.897 1.00 95.00 90 ALA A C 1
ATOM 693 O O . ALA A 1 90 ? -1.642 1.681 8.032 1.00 95.00 90 ALA A O 1
ATOM 694 N N . ASP A 1 91 ? -1.052 1.674 10.192 1.00 95.50 91 ASP A N 1
ATOM 695 C CA . ASP A 1 91 ? -2.316 2.230 10.700 1.00 95.50 91 ASP A CA 1
ATOM 696 C C . ASP A 1 91 ? -2.415 3.711 10.297 1.00 95.50 91 ASP A C 1
ATOM 698 O O . ASP A 1 91 ? -1.431 4.437 10.458 1.00 95.50 91 ASP A O 1
ATOM 702 N N . ILE A 1 92 ? -3.558 4.162 9.769 1.00 95.00 92 ILE A N 1
ATOM 703 C CA . ILE A 1 92 ? -3.743 5.563 9.353 1.00 95.00 92 ILE A CA 1
ATOM 704 C C . ILE A 1 92 ? -4.988 6.184 9.979 1.00 95.00 92 ILE A C 1
ATOM 706 O O . ILE A 1 92 ? -6.008 5.523 10.156 1.00 95.00 92 ILE A O 1
ATOM 710 N N . ILE A 1 93 ? -4.893 7.484 10.257 1.00 94.38 93 ILE A N 1
ATOM 711 C CA . ILE A 1 93 ? -6.013 8.342 10.641 1.00 94.38 93 ILE A CA 1
ATOM 712 C C . ILE A 1 93 ? -6.103 9.461 9.604 1.00 94.38 93 ILE A C 1
ATOM 714 O O . ILE A 1 93 ? -5.121 10.168 9.367 1.00 94.38 93 ILE A O 1
ATOM 718 N N . VAL A 1 94 ? -7.272 9.624 8.986 1.00 92.31 94 VAL A N 1
ATOM 719 C CA . VAL A 1 94 ? -7.532 10.641 7.960 1.00 92.31 94 VAL A CA 1
ATOM 720 C C . VAL A 1 94 ? -8.513 11.669 8.511 1.00 92.31 94 VAL A C 1
ATOM 722 O O . VAL A 1 94 ? -9.733 11.487 8.481 1.00 92.31 94 VAL A O 1
ATOM 725 N N . SER A 1 95 ? -7.967 12.767 9.031 1.00 85.81 95 SER A N 1
ATOM 726 C CA . SER A 1 95 ? -8.735 13.901 9.550 1.00 85.81 95 SER A CA 1
ATOM 727 C C . SER A 1 95 ? -9.713 14.441 8.507 1.00 85.81 95 SER A C 1
ATOM 729 O O . SER A 1 95 ? -9.313 14.800 7.404 1.00 85.81 95 SER A O 1
ATOM 731 N N . GLY A 1 96 ? -10.990 14.551 8.879 1.00 78.75 96 GLY A N 1
ATOM 732 C CA . GLY A 1 96 ? -12.035 15.085 8.002 1.00 78.75 96 GLY A CA 1
ATOM 733 C C . GLY A 1 96 ? -12.667 14.069 7.048 1.00 78.75 96 GLY A C 1
ATOM 734 O O . GLY A 1 96 ? -13.534 14.467 6.280 1.00 78.75 96 GLY A O 1
ATOM 735 N N . SER A 1 97 ? -12.309 12.782 7.127 1.00 76.25 97 SER A N 1
ATOM 736 C CA . SER A 1 97 ? -12.902 11.726 6.288 1.00 76.25 97 SER A CA 1
ATOM 737 C C . SER A 1 97 ? -14.443 11.685 6.353 1.00 76.25 97 SER A C 1
ATOM 739 O O . SER A 1 97 ? -15.113 11.565 5.334 1.00 76.25 97 SER A O 1
ATOM 741 N N . GLY A 1 98 ? -15.057 11.922 7.513 1.00 60.91 98 GLY A N 1
ATOM 742 C CA . GLY A 1 98 ? -16.516 12.017 7.654 1.00 60.91 98 GLY A CA 1
ATOM 743 C C . GLY A 1 98 ? -17.181 13.241 7.001 1.00 60.91 98 GLY A C 1
ATOM 744 O O . GLY A 1 98 ? -18.411 13.313 6.961 1.00 60.91 98 GLY A O 1
ATOM 745 N N . ALA A 1 99 ? -16.417 14.206 6.477 1.00 58.59 99 ALA A N 1
ATOM 746 C CA . ALA A 1 99 ? -16.928 15.418 5.834 1.00 58.59 99 ALA A CA 1
ATOM 747 C C . ALA A 1 99 ? -17.210 15.215 4.334 1.00 58.59 99 ALA A C 1
ATOM 749 O O . ALA A 1 99 ? -16.785 16.009 3.491 1.00 58.59 99 ALA A O 1
ATOM 750 N N . GLY A 1 100 ? -17.975 14.170 3.998 1.00 52.16 100 GLY A N 1
ATOM 751 C CA . GLY A 1 100 ? -18.478 13.964 2.640 1.00 52.16 100 GLY A CA 1
ATOM 752 C C . GLY A 1 100 ? -19.157 15.239 2.130 1.00 52.16 100 GLY A C 1
ATOM 753 O O . GLY A 1 100 ? -20.091 15.745 2.758 1.00 52.16 100 GLY A O 1
ATOM 754 N N . THR A 1 101 ? -18.665 15.788 1.014 1.00 48.72 101 THR A N 1
ATOM 755 C CA . THR A 1 101 ? -19.093 17.107 0.523 1.00 48.72 101 THR A CA 1
ATOM 756 C C . THR A 1 101 ? -20.535 17.051 0.026 1.00 48.72 101 THR A C 1
ATOM 758 O O . THR A 1 101 ? -20.822 16.774 -1.138 1.00 48.72 101 THR A O 1
ATOM 761 N N . ALA A 1 102 ? -21.471 17.354 0.924 1.00 50.16 102 ALA A N 1
ATOM 762 C CA . ALA A 1 102 ? -22.846 17.648 0.570 1.00 50.16 102 ALA A CA 1
ATOM 763 C C . ALA A 1 102 ? -22.881 18.998 -0.159 1.00 50.16 102 ALA A C 1
ATOM 765 O O . ALA A 1 102 ? -23.011 20.050 0.472 1.00 50.16 102 ALA A O 1
ATOM 766 N N . THR A 1 103 ? -22.764 18.967 -1.491 1.00 45.53 103 THR A N 1
ATOM 767 C CA . THR A 1 103 ? -22.887 20.139 -2.372 1.00 45.53 103 THR A CA 1
ATOM 768 C C . THR A 1 103 ? -24.291 20.738 -2.275 1.00 45.53 103 THR A C 1
ATOM 770 O O . THR A 1 103 ? -25.158 20.525 -3.123 1.00 45.53 103 THR A O 1
ATOM 773 N N . THR A 1 104 ? -24.522 21.524 -1.227 1.00 43.44 104 THR A N 1
ATOM 774 C CA . THR A 1 104 ? -25.672 22.416 -1.129 1.00 43.44 104 THR A CA 1
ATOM 775 C C . THR A 1 104 ? -25.378 23.610 -2.020 1.00 43.44 104 THR A C 1
ATOM 777 O O . THR A 1 104 ? -24.584 24.481 -1.663 1.00 43.44 104 THR A O 1
ATOM 780 N N . ALA A 1 105 ? -25.998 23.632 -3.199 1.00 53.28 105 ALA A N 1
ATOM 781 C CA . ALA A 1 105 ? -25.860 24.716 -4.161 1.00 53.28 105 ALA A CA 1
ATOM 782 C C . ALA A 1 105 ? -26.373 26.038 -3.560 1.00 53.28 105 ALA A C 1
ATOM 784 O O . ALA A 1 105 ? -27.563 26.342 -3.608 1.00 53.28 105 ALA A O 1
ATOM 785 N N . THR A 1 106 ? -25.459 26.823 -2.990 1.00 47.88 106 THR A N 1
ATOM 786 C CA . THR A 1 106 ? -25.734 28.175 -2.502 1.00 47.88 106 THR A CA 1
ATOM 787 C C . THR A 1 106 ? -25.383 29.167 -3.601 1.00 47.88 106 THR A C 1
ATOM 789 O O . THR A 1 106 ? -24.219 29.338 -3.952 1.00 47.88 106 THR A O 1
ATOM 792 N N . THR A 1 107 ? -26.400 29.815 -4.166 1.00 49.44 107 THR A N 1
ATOM 793 C CA . THR A 1 107 ? -26.240 30.913 -5.128 1.00 49.44 107 THR A CA 1
ATOM 794 C C . THR A 1 107 ? -25.484 32.090 -4.513 1.00 49.44 107 THR A C 1
ATOM 796 O O . THR A 1 107 ? -25.865 32.585 -3.452 1.00 49.44 107 THR A O 1
ATOM 799 N N . ALA A 1 108 ? -24.458 32.569 -5.215 1.00 54.22 108 ALA A N 1
ATOM 800 C CA . ALA A 1 108 ? -23.680 33.745 -4.836 1.00 54.22 108 ALA A CA 1
ATOM 801 C C . ALA A 1 108 ? -24.441 35.068 -5.061 1.00 54.22 108 ALA A C 1
ATOM 803 O O . ALA A 1 108 ? -25.247 35.174 -5.990 1.00 54.22 108 ALA A O 1
ATOM 804 N N . PRO A 1 109 ? -24.106 36.110 -4.286 1.00 52.84 109 PRO A N 1
ATOM 805 C CA . PRO A 1 109 ? -24.048 37.487 -4.764 1.00 52.84 109 PRO A CA 1
ATOM 806 C C . PRO A 1 109 ? -22.596 38.011 -4.819 1.00 52.84 109 PRO A C 1
ATOM 808 O O . PRO A 1 109 ? -21.655 37.315 -4.444 1.00 52.84 109 PRO A O 1
ATOM 811 N N . VAL A 1 110 ? -22.428 39.217 -5.367 1.00 45.25 110 VAL A N 1
ATOM 812 C CA . VAL A 1 110 ? -21.204 39.679 -6.051 1.00 45.25 110 VAL A CA 1
ATOM 813 C C . VAL A 1 110 ? -20.332 40.693 -5.286 1.00 45.25 110 VAL A C 1
ATOM 815 O O . VAL A 1 110 ? -20.752 41.287 -4.297 1.00 45.25 110 VAL A O 1
ATOM 818 N N . ASP A 1 111 ? -19.122 40.841 -5.829 1.00 54.03 111 ASP A N 1
ATOM 819 C CA . ASP A 1 111 ? -17.936 41.654 -5.502 1.00 54.03 111 ASP A CA 1
ATOM 820 C C . ASP A 1 111 ? -18.121 43.184 -5.317 1.00 54.03 111 ASP A C 1
ATOM 822 O O . ASP A 1 111 ? -19.051 43.753 -5.896 1.00 54.03 111 ASP A O 1
ATOM 826 N N . ALA A 1 112 ? -17.186 43.834 -4.590 1.00 50.03 112 ALA A N 1
ATOM 827 C CA . ALA A 1 112 ? -16.603 45.155 -4.936 1.00 50.03 112 ALA A CA 1
ATOM 828 C C . ALA A 1 112 ? -15.384 45.578 -4.051 1.00 50.03 112 ALA A C 1
ATOM 830 O O . ALA A 1 112 ? -15.573 45.839 -2.864 1.00 50.03 112 ALA A O 1
ATOM 831 N N . SER A 1 113 ? -14.200 45.737 -4.676 1.00 48.88 113 SER A N 1
ATOM 832 C CA . SER A 1 113 ? -13.101 46.742 -4.479 1.00 48.88 113 SER A CA 1
ATOM 833 C C . SER A 1 113 ? -12.547 47.109 -3.069 1.00 48.88 113 SER A C 1
ATOM 835 O O . SER A 1 113 ? -13.295 47.512 -2.187 1.00 48.88 113 SER A O 1
ATOM 837 N N . GLU A 1 114 ? -11.232 46.936 -2.802 1.00 50.38 114 GLU A N 1
ATOM 838 C CA . GLU A 1 114 ? -10.092 47.914 -2.942 1.00 50.38 114 GLU A CA 1
ATOM 839 C C . GLU A 1 114 ? -9.995 48.957 -1.791 1.00 50.38 114 GLU A C 1
ATOM 841 O O . GLU A 1 114 ? -11.006 49.320 -1.204 1.00 50.38 114 GLU A O 1
ATOM 846 N N . GLU A 1 115 ? -8.849 49.506 -1.355 1.00 51.22 115 GLU A N 1
ATOM 847 C CA . GLU A 1 115 ? -7.408 49.365 -1.672 1.00 51.22 115 GLU A CA 1
ATOM 848 C C . GLU A 1 115 ? -6.581 49.745 -0.405 1.00 51.22 115 GLU A C 1
ATOM 850 O O . GLU A 1 115 ? -7.156 50.255 0.562 1.00 51.22 115 GLU A O 1
ATOM 855 N N . GLY A 1 116 ? -5.248 49.566 -0.377 1.00 40.84 116 GLY A N 1
ATOM 856 C CA . GLY A 1 116 ? -4.428 50.049 0.754 1.00 40.84 116 GLY A CA 1
ATOM 857 C C . GLY A 1 116 ? -2.906 49.865 0.631 1.00 40.84 116 GLY A C 1
ATOM 858 O O . GLY A 1 116 ? -2.393 48.775 0.867 1.00 40.84 116 GLY A O 1
ATOM 859 N N . SER A 1 117 ? -2.199 50.952 0.312 1.00 48.00 117 SER A N 1
ATOM 860 C CA . SER A 1 117 ? -0.729 51.073 0.220 1.00 48.00 117 SER A CA 1
ATOM 861 C C . SER A 1 117 ? -0.002 50.949 1.575 1.00 48.00 117 SER A C 1
ATOM 863 O O . SER A 1 117 ? -0.588 51.277 2.606 1.00 48.00 117 SER A O 1
ATOM 865 N N . ASP A 1 118 ? 1.294 50.594 1.604 1.00 42.78 118 ASP A N 1
ATOM 866 C CA . ASP A 1 118 ? 2.412 51.569 1.502 1.00 42.78 118 ASP A CA 1
ATOM 867 C C . ASP A 1 118 ? 3.815 50.912 1.715 1.00 42.78 118 ASP A C 1
ATOM 869 O O . ASP A 1 118 ? 3.948 49.694 1.595 1.00 42.78 118 ASP A O 1
ATOM 873 N N . GLU A 1 119 ? 4.875 51.708 1.926 1.00 54.16 119 GLU A N 1
ATOM 874 C CA . GLU A 1 119 ? 6.259 51.460 1.480 1.00 54.16 119 GLU A CA 1
ATOM 875 C C . GLU A 1 119 ? 7.296 50.895 2.493 1.00 54.16 119 GLU A C 1
ATOM 877 O O . GLU A 1 119 ? 7.276 51.190 3.683 1.00 54.16 119 GLU A O 1
ATOM 882 N N . THR A 1 120 ? 8.353 50.278 1.925 1.00 42.19 120 THR A N 1
ATOM 883 C CA . THR A 1 120 ? 9.792 50.290 2.340 1.00 42.19 120 THR A CA 1
ATOM 884 C C . THR A 1 120 ? 10.272 49.707 3.688 1.00 42.19 120 THR A C 1
ATOM 886 O O . THR A 1 120 ? 9.660 49.881 4.732 1.00 42.19 120 THR A O 1
ATOM 889 N N . VAL A 1 121 ? 11.478 49.101 3.678 1.00 51.06 121 VAL A N 1
ATOM 890 C CA . VAL A 1 121 ? 12.750 49.628 4.261 1.00 51.06 121 VAL A CA 1
ATOM 891 C C . VAL A 1 121 ? 13.926 48.656 3.948 1.00 51.06 121 VAL A C 1
ATOM 893 O O . VAL A 1 121 ? 13.706 47.502 3.587 1.00 51.06 121 VAL A O 1
ATOM 896 N N . VAL A 1 122 ? 15.166 49.161 4.022 1.00 48.66 122 VAL A N 1
ATOM 897 C CA . VAL A 1 122 ? 16.484 48.526 3.740 1.00 48.66 122 VAL A CA 1
ATOM 898 C C . VAL A 1 122 ? 17.146 47.938 5.035 1.00 48.66 122 VAL A C 1
ATOM 900 O O . VAL A 1 122 ? 16.495 47.943 6.073 1.00 48.66 122 VAL A O 1
ATOM 903 N N . GLU A 1 123 ? 18.371 47.384 5.137 1.00 55.38 123 GLU A N 1
ATOM 904 C CA . GLU A 1 123 ? 19.612 47.517 4.343 1.00 55.38 123 GLU A CA 1
ATOM 905 C C . GLU A 1 123 ? 20.660 46.402 4.629 1.00 55.38 123 GLU A C 1
ATOM 907 O O . GLU A 1 123 ? 20.917 46.133 5.797 1.00 55.38 123 GLU A O 1
ATOM 912 N N . SER A 1 124 ? 21.296 45.863 3.569 1.00 54.59 124 SER A N 1
ATOM 913 C CA . SER A 1 124 ? 22.665 45.268 3.474 1.00 54.59 124 SER A CA 1
ATOM 914 C C . SER A 1 124 ? 23.231 44.208 4.470 1.00 54.59 124 SER A C 1
ATOM 916 O O . SER A 1 124 ? 22.616 43.828 5.461 1.00 54.59 124 SER A O 1
ATOM 918 N N . ASP A 1 125 ? 24.473 43.789 4.142 1.00 52.03 125 ASP A N 1
ATOM 919 C CA . ASP A 1 125 ? 25.519 43.072 4.918 1.00 52.03 125 ASP A CA 1
ATOM 920 C C . ASP A 1 125 ? 25.411 41.537 5.085 1.00 52.03 125 ASP A C 1
ATOM 922 O O . ASP A 1 125 ? 24.349 41.000 5.383 1.00 52.03 125 ASP A O 1
ATOM 926 N N . ASP A 1 126 ? 26.487 40.741 4.985 1.00 53.09 126 ASP A N 1
ATOM 927 C CA . ASP A 1 126 ? 27.797 40.868 4.300 1.00 53.09 126 ASP A CA 1
ATOM 928 C C . ASP A 1 126 ? 28.333 39.434 4.052 1.00 53.09 126 ASP A C 1
ATOM 930 O O . ASP A 1 126 ? 27.818 38.459 4.610 1.00 53.09 126 ASP A O 1
ATOM 934 N N . GLY A 1 127 ? 29.333 39.271 3.187 1.00 44.41 127 GLY A N 1
ATOM 935 C CA . GLY A 1 127 ? 29.904 37.968 2.850 1.00 44.41 127 GLY A CA 1
ATOM 936 C C . GLY A 1 127 ? 30.879 37.399 3.890 1.00 44.41 127 GLY A C 1
ATOM 937 O O . GLY A 1 127 ? 31.494 38.107 4.681 1.00 44.41 127 GLY A O 1
ATOM 938 N N . SER A 1 128 ? 31.106 36.086 3.818 1.00 56.28 128 SER A N 1
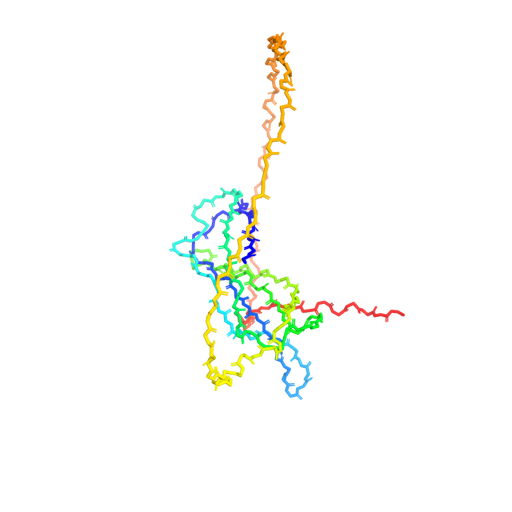ATOM 939 C CA . SER A 1 128 ? 32.380 35.465 4.208 1.00 56.28 128 SER A CA 1
ATOM 940 C C . SER A 1 128 ? 32.514 34.091 3.558 1.00 56.28 128 SER A C 1
ATOM 942 O O . SER A 1 128 ? 31.934 33.108 4.016 1.00 56.28 128 SER A O 1
ATOM 944 N N . GLU A 1 129 ? 33.304 34.030 2.488 1.00 59.41 129 GLU A N 1
ATOM 945 C CA . GLU A 1 129 ? 33.957 32.790 2.076 1.00 59.41 129 GLU A CA 1
ATOM 946 C C . GLU A 1 129 ? 35.212 32.603 2.934 1.00 59.41 129 GLU A C 1
ATOM 948 O O . GLU A 1 129 ? 36.075 33.476 2.949 1.00 59.41 129 GLU A O 1
ATOM 953 N N . GLU A 1 130 ? 35.362 31.452 3.588 1.00 60.03 130 GLU A N 1
ATOM 954 C CA . GLU A 1 130 ? 36.656 30.995 4.102 1.00 60.03 130 GLU A CA 1
ATOM 955 C C . GLU A 1 130 ? 36.863 29.524 3.718 1.00 60.03 130 GLU A C 1
ATOM 957 O O . GLU A 1 130 ? 36.206 28.613 4.217 1.00 60.03 130 GLU A O 1
ATOM 962 N N . THR A 1 131 ? 37.723 29.376 2.709 1.00 40.56 131 THR A N 1
ATOM 963 C CA . THR A 1 131 ? 38.934 28.539 2.659 1.00 40.56 131 THR A CA 1
ATOM 964 C C . THR A 1 131 ? 38.892 27.061 3.077 1.00 40.56 131 THR A C 1
ATOM 966 O O . THR A 1 131 ? 38.427 26.642 4.132 1.00 40.56 131 THR A O 1
ATOM 969 N N . GLY A 1 132 ? 39.464 26.237 2.194 1.00 41.16 132 GLY A N 1
ATOM 970 C CA . GLY A 1 132 ? 39.438 24.783 2.302 1.00 41.16 132 GLY A CA 1
ATOM 971 C C . GLY A 1 132 ? 40.489 24.133 3.203 1.00 41.16 132 GLY A C 1
ATOM 972 O O . GLY A 1 132 ? 41.348 24.771 3.804 1.00 41.16 132 GLY A O 1
ATOM 973 N N . ALA A 1 133 ? 40.463 22.802 3.182 1.00 51.97 133 ALA A N 1
ATOM 974 C CA . ALA A 1 133 ? 41.622 21.952 3.423 1.00 51.97 133 ALA A CA 1
ATOM 975 C C . ALA A 1 133 ? 41.455 20.626 2.662 1.00 51.97 133 ALA A C 1
ATOM 977 O O . ALA A 1 133 ? 40.343 20.125 2.488 1.00 51.97 133 ALA A O 1
ATOM 978 N N . GLU A 1 134 ? 42.566 20.072 2.184 1.00 50.62 134 GLU A N 1
ATOM 979 C CA . GLU A 1 134 ? 42.595 18.867 1.355 1.00 50.62 134 GLU A CA 1
ATOM 980 C C . GLU A 1 134 ? 42.619 17.558 2.168 1.00 50.62 134 GLU A C 1
ATOM 982 O O . GLU A 1 134 ? 43.086 17.509 3.302 1.00 50.62 134 GLU A O 1
ATOM 987 N N . ALA A 1 135 ? 42.220 16.479 1.488 1.00 47.66 135 ALA A N 1
ATOM 988 C CA . ALA A 1 135 ? 42.742 15.114 1.603 1.00 47.66 135 ALA A CA 1
ATOM 989 C C . ALA A 1 135 ? 42.792 14.397 2.974 1.00 47.66 135 ALA A C 1
ATOM 991 O O . ALA A 1 135 ? 43.650 14.637 3.821 1.00 47.66 135 ALA A O 1
ATOM 992 N N . SER A 1 136 ? 42.088 13.259 3.038 1.00 53.22 136 SER A N 1
ATOM 993 C CA . SER A 1 136 ? 42.767 11.979 3.311 1.00 53.22 136 SER A CA 1
ATOM 994 C C . SER A 1 136 ? 41.980 10.776 2.794 1.00 53.22 136 SER A C 1
ATOM 996 O O . SER A 1 136 ? 40.914 10.432 3.299 1.00 53.22 136 SER A O 1
ATOM 998 N N . ILE A 1 137 ? 42.558 10.089 1.810 1.00 54.28 137 ILE A N 1
ATOM 999 C CA . ILE A 1 137 ? 42.139 8.750 1.392 1.00 54.28 137 ILE A CA 1
ATOM 1000 C C . ILE A 1 137 ? 42.576 7.722 2.447 1.00 54.28 137 ILE A C 1
ATOM 1002 O O . ILE A 1 137 ? 43.767 7.524 2.670 1.00 54.28 137 ILE A O 1
ATOM 1006 N N . THR A 1 138 ? 41.619 7.038 3.079 1.00 49.03 138 THR A N 1
ATOM 1007 C CA . THR A 1 138 ? 41.891 5.853 3.911 1.00 49.03 138 THR A CA 1
ATOM 1008 C C . THR A 1 138 ? 41.369 4.611 3.200 1.00 49.03 138 THR A C 1
ATOM 1010 O O . THR A 1 138 ? 40.167 4.357 3.160 1.00 49.03 138 THR A O 1
ATOM 1013 N N . THR A 1 139 ? 42.285 3.823 2.643 1.00 55.94 139 THR A N 1
ATOM 1014 C CA . THR A 1 139 ? 41.973 2.530 2.028 1.00 55.94 139 THR A CA 1
ATOM 1015 C C . THR A 1 139 ? 41.816 1.470 3.1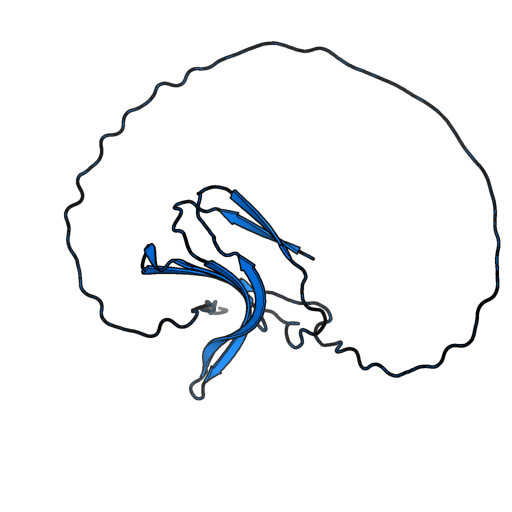18 1.00 55.94 139 THR A C 1
ATOM 1017 O O . THR A 1 139 ? 42.808 0.989 3.666 1.00 55.94 139 THR A O 1
ATOM 1020 N N . ALA A 1 140 ? 40.579 1.088 3.439 1.00 60.56 140 ALA A N 1
ATOM 1021 C CA . ALA A 1 140 ? 40.311 -0.056 4.312 1.00 60.56 140 ALA A CA 1
ATOM 1022 C C . ALA A 1 140 ? 40.504 -1.388 3.547 1.00 60.56 140 ALA A C 1
ATOM 1024 O O . ALA A 1 140 ? 40.149 -1.470 2.368 1.00 60.56 140 ALA A O 1
ATOM 1025 N N . PRO A 1 141 ? 41.070 -2.438 4.172 1.00 65.06 141 PRO A N 1
ATOM 1026 C CA . PRO A 1 141 ? 41.356 -3.696 3.489 1.00 65.06 141 PRO A CA 1
ATOM 1027 C C . PRO A 1 141 ? 40.095 -4.538 3.253 1.00 65.06 141 PRO A C 1
ATOM 1029 O O . PRO A 1 141 ? 39.248 -4.690 4.131 1.00 65.06 141 PRO A O 1
ATOM 1032 N N . ILE A 1 142 ? 40.022 -5.158 2.073 1.00 55.31 142 ILE A N 1
ATOM 1033 C CA . ILE A 1 142 ? 38.976 -6.120 1.707 1.00 55.31 142 ILE A CA 1
ATOM 1034 C C . ILE A 1 142 ? 39.187 -7.413 2.507 1.00 55.31 142 ILE A C 1
ATOM 1036 O O . ILE A 1 142 ? 40.123 -8.170 2.244 1.00 55.31 142 ILE A O 1
ATOM 1040 N N . ALA A 1 143 ? 38.299 -7.689 3.463 1.00 53.88 143 ALA A N 1
ATOM 1041 C CA . ALA A 1 143 ? 38.228 -8.981 4.136 1.00 53.88 143 ALA A CA 1
ATOM 1042 C C . ALA A 1 143 ? 37.346 -9.941 3.321 1.00 53.88 143 ALA A C 1
ATOM 1044 O O . ALA A 1 143 ? 36.126 -9.796 3.272 1.00 53.88 143 ALA A O 1
ATOM 1045 N N . ALA A 1 144 ? 37.965 -10.931 2.676 1.00 54.50 144 ALA A N 1
ATOM 1046 C CA . ALA A 1 144 ? 37.243 -11.995 1.989 1.00 54.50 144 ALA A CA 1
ATOM 1047 C C . ALA A 1 144 ? 36.680 -13.003 3.007 1.00 54.50 144 ALA A C 1
ATOM 1049 O O . ALA A 1 144 ? 37.413 -13.842 3.531 1.00 54.50 144 ALA A O 1
ATOM 1050 N N . THR A 1 145 ? 35.375 -12.935 3.273 1.00 52.31 145 THR A N 1
ATOM 1051 C CA . THR A 1 145 ? 34.663 -13.951 4.063 1.00 52.31 145 THR A CA 1
ATOM 1052 C C . THR A 1 145 ? 34.228 -15.097 3.152 1.00 52.31 145 THR A C 1
ATOM 1054 O O . THR A 1 145 ? 33.536 -14.881 2.158 1.00 52.31 145 THR A O 1
ATOM 1057 N N . ALA A 1 146 ? 34.638 -16.320 3.487 1.00 52.78 146 ALA A N 1
ATOM 1058 C CA . ALA A 1 146 ? 34.278 -17.521 2.739 1.00 52.78 146 ALA A CA 1
ATOM 1059 C C . ALA A 1 146 ? 32.787 -17.874 2.897 1.00 52.78 146 ALA A C 1
ATOM 1061 O O . ALA A 1 146 ? 32.217 -17.742 3.981 1.00 52.78 146 ALA A O 1
ATOM 1062 N N . ALA A 1 147 ? 32.178 -18.372 1.821 1.00 58.47 147 ALA A N 1
ATOM 1063 C CA . ALA A 1 147 ? 30.811 -18.879 1.836 1.00 58.47 147 ALA A CA 1
ATOM 1064 C C . ALA A 1 147 ? 30.726 -20.257 2.530 1.00 58.47 147 ALA A C 1
ATOM 1066 O O . ALA A 1 147 ? 31.548 -21.127 2.233 1.00 58.47 147 ALA A O 1
ATOM 1067 N N . PRO A 1 148 ? 29.727 -20.501 3.397 1.00 53.69 148 PRO A N 1
ATOM 1068 C CA . PRO A 1 148 ? 29.307 -21.848 3.763 1.00 53.69 148 PRO A CA 1
ATOM 1069 C C . PRO A 1 148 ? 28.328 -22.413 2.718 1.00 53.69 148 PRO A C 1
ATOM 1071 O O . PRO A 1 148 ? 27.493 -21.694 2.170 1.00 53.69 148 PRO A O 1
ATOM 1074 N N . GLU A 1 149 ? 28.427 -23.713 2.448 1.00 52.41 149 GLU A N 1
ATOM 1075 C CA . GLU A 1 149 ? 27.620 -24.395 1.431 1.00 52.41 149 GLU A CA 1
ATOM 1076 C C . GLU A 1 149 ? 26.151 -24.575 1.855 1.00 52.41 149 GLU A C 1
ATOM 1078 O O . GLU A 1 149 ? 25.842 -24.885 3.008 1.00 52.41 149 GLU A O 1
ATOM 1083 N N . VAL A 1 150 ? 25.231 -24.426 0.896 1.00 40.69 150 VAL A N 1
ATOM 1084 C CA . VAL A 1 150 ? 23.789 -24.603 1.118 1.00 40.69 150 VAL A CA 1
ATOM 1085 C C . VAL A 1 150 ? 23.418 -26.079 0.964 1.00 40.69 150 VAL A C 1
ATOM 1087 O O . VAL A 1 150 ? 23.296 -26.586 -0.149 1.00 40.69 150 VAL A O 1
ATOM 1090 N N . SER A 1 151 ? 23.187 -26.768 2.082 1.00 48.31 151 SER A N 1
ATOM 1091 C CA . SER A 1 151 ? 22.589 -28.108 2.066 1.00 48.31 151 SER A CA 1
ATOM 1092 C C . SER A 1 151 ? 21.067 -28.009 1.932 1.00 48.31 151 SER A C 1
ATOM 1094 O O . SER A 1 151 ? 20.396 -27.427 2.785 1.00 48.31 151 SER A O 1
ATOM 1096 N N . SER A 1 152 ? 20.510 -28.559 0.850 1.00 49.19 152 SER A N 1
ATOM 1097 C CA . SER A 1 152 ? 19.065 -28.552 0.599 1.00 49.19 152 SER A CA 1
ATOM 1098 C C . SER A 1 152 ? 18.300 -29.474 1.550 1.00 49.19 152 SER A C 1
ATOM 1100 O O . SER A 1 152 ? 18.539 -30.679 1.586 1.00 49.19 152 SER A O 1
ATOM 1102 N N . ALA A 1 153 ? 17.279 -28.930 2.213 1.00 40.16 153 ALA A N 1
ATOM 1103 C CA . ALA A 1 153 ? 16.195 -29.708 2.803 1.00 40.16 153 ALA A CA 1
ATOM 1104 C C . ALA A 1 153 ? 14.873 -28.935 2.682 1.00 40.16 153 ALA A C 1
ATOM 1106 O O . ALA A 1 153 ? 14.635 -27.965 3.399 1.00 40.16 153 ALA A O 1
ATOM 1107 N N . THR A 1 154 ? 14.004 -29.367 1.771 1.00 48.78 154 THR A N 1
ATOM 1108 C CA . THR A 1 154 ? 12.614 -28.909 1.697 1.00 48.78 154 THR A CA 1
ATOM 1109 C C . THR A 1 154 ? 11.756 -29.617 2.745 1.00 48.78 154 THR A C 1
ATOM 1111 O O . THR A 1 154 ? 11.807 -30.842 2.866 1.00 48.78 154 THR A O 1
ATOM 1114 N N . PRO A 1 155 ? 10.865 -28.885 3.426 1.00 44.97 155 PRO A N 1
ATOM 1115 C CA . PRO A 1 155 ? 9.581 -29.420 3.842 1.00 44.97 155 PRO A CA 1
ATOM 1116 C C . PRO A 1 155 ? 8.474 -28.833 2.958 1.00 44.97 155 PRO A C 1
ATOM 1118 O O . PRO A 1 155 ? 8.318 -27.619 2.842 1.00 44.97 155 PRO A O 1
ATOM 1121 N N . VAL A 1 156 ? 7.684 -29.709 2.338 1.00 45.91 156 VAL A N 1
ATOM 1122 C CA . VAL A 1 156 ? 6.462 -29.317 1.625 1.00 45.91 156 VAL A CA 1
ATOM 1123 C C . VAL A 1 156 ? 5.444 -28.801 2.641 1.00 45.91 156 VAL A C 1
ATOM 1125 O O . VAL A 1 156 ? 4.985 -29.560 3.493 1.00 45.91 156 VAL A O 1
ATOM 1128 N N . ALA A 1 157 ? 5.061 -27.531 2.516 1.00 34.34 157 ALA A N 1
ATOM 1129 C CA . ALA A 1 157 ? 3.920 -26.952 3.212 1.00 34.34 157 ALA A CA 1
ATOM 1130 C C . ALA A 1 157 ? 2.784 -26.697 2.208 1.00 34.34 157 ALA A C 1
ATOM 1132 O O . ALA A 1 157 ? 2.782 -25.713 1.476 1.00 34.34 157 ALA A O 1
ATOM 1133 N N . THR A 1 158 ? 1.811 -27.606 2.170 1.00 42.78 158 THR A N 1
ATOM 1134 C CA . THR A 1 158 ? 0.443 -27.287 1.728 1.00 42.78 158 THR A CA 1
ATOM 1135 C C . THR A 1 158 ? -0.248 -26.367 2.746 1.00 42.78 158 THR A C 1
ATOM 1137 O O . THR A 1 158 ? 0.155 -26.374 3.908 1.00 42.78 158 THR A O 1
ATOM 1140 N N . ILE A 1 159 ? -1.351 -25.708 2.337 1.00 39.19 159 ILE A N 1
ATOM 1141 C CA . ILE A 1 159 ? -2.117 -24.642 3.044 1.00 39.19 159 ILE A CA 1
ATOM 1142 C C . ILE A 1 159 ? -1.503 -23.248 2.779 1.00 39.19 159 ILE A C 1
ATOM 1144 O O . ILE A 1 159 ? -0.307 -23.074 2.960 1.00 39.19 159 ILE A O 1
ATOM 1148 N N . GLY A 1 160 ? -2.231 -22.196 2.383 1.00 33.84 160 GLY A N 1
ATOM 1149 C CA . GLY A 1 160 ? -3.668 -22.024 2.107 1.00 33.84 160 GLY A CA 1
ATOM 1150 C C . GLY A 1 160 ? -4.050 -20.529 2.193 1.00 33.84 160 GLY A C 1
ATOM 1151 O O . GLY A 1 160 ? -3.517 -19.833 3.055 1.00 33.84 160 GLY A O 1
ATOM 1152 N N . ASP A 1 161 ? -4.944 -20.060 1.314 1.00 41.62 161 ASP A N 1
ATOM 1153 C CA . ASP A 1 161 ? -5.460 -18.678 1.173 1.00 41.62 161 ASP A CA 1
ATOM 1154 C C . ASP A 1 161 ? -4.433 -17.530 1.190 1.00 41.62 161 ASP A C 1
ATOM 1156 O O . ASP A 1 161 ? -3.953 -17.093 2.240 1.00 41.62 161 ASP A O 1
ATOM 1160 N N . SER A 1 162 ? -4.177 -16.956 0.012 1.00 43.22 162 SER A N 1
ATOM 1161 C CA . SER A 1 162 ? -3.235 -15.847 -0.219 1.00 43.22 162 SER A CA 1
ATOM 1162 C C . SER A 1 162 ? -3.796 -14.441 0.070 1.00 43.22 162 SER A C 1
ATOM 1164 O O . SER A 1 162 ? -3.214 -13.459 -0.381 1.00 43.22 162 SER A O 1
ATOM 1166 N N . ASP A 1 163 ? -4.882 -14.313 0.837 1.00 55.00 163 ASP A N 1
ATOM 1167 C CA . ASP A 1 163 ? -5.485 -13.013 1.175 1.00 55.00 163 ASP A CA 1
ATOM 1168 C C . ASP A 1 163 ? -4.552 -12.133 2.019 1.00 55.00 163 ASP A C 1
ATOM 1170 O O . ASP A 1 163 ? -4.403 -12.379 3.212 1.00 55.00 163 ASP A O 1
ATOM 1174 N N . SER A 1 164 ? -3.955 -11.101 1.418 1.00 57.22 164 SER A N 1
ATOM 1175 C CA . SER A 1 164 ? -3.773 -9.732 1.951 1.00 57.22 164 SER A CA 1
ATOM 1176 C C . SER A 1 164 ? -3.603 -9.535 3.477 1.00 57.22 164 SER A C 1
ATOM 1178 O O . SER A 1 164 ? -4.251 -8.669 4.067 1.00 57.22 164 SER A O 1
ATOM 1180 N N . LYS A 1 165 ? -2.742 -10.315 4.154 1.00 61.28 165 LYS A N 1
ATOM 1181 C CA . LYS A 1 165 ? -2.708 -10.420 5.635 1.00 61.28 165 LYS A CA 1
ATOM 1182 C C . LYS A 1 165 ? -2.094 -9.215 6.375 1.00 61.28 165 LYS A C 1
ATOM 1184 O O . LYS A 1 165 ? -1.099 -9.365 7.087 1.00 61.28 165 LYS A O 1
ATOM 1189 N N . CYS A 1 166 ? -2.754 -8.055 6.333 1.00 64.25 166 CYS A N 1
ATOM 1190 C CA . CYS A 1 166 ? -2.611 -7.020 7.363 1.00 64.25 166 CYS A CA 1
ATOM 1191 C C . CYS A 1 166 ? -3.131 -7.555 8.712 1.00 64.25 166 CYS A C 1
ATOM 1193 O O . CYS A 1 166 ? -4.293 -7.394 9.066 1.00 64.25 166 CYS A O 1
ATOM 1195 N N . ASN A 1 167 ? -2.290 -8.235 9.491 1.00 61.31 167 ASN A N 1
ATOM 1196 C CA . ASN A 1 167 ? -2.717 -8.829 10.760 1.00 61.31 167 ASN A CA 1
ATOM 1197 C C . ASN A 1 167 ? -2.521 -7.860 11.938 1.00 61.31 167 ASN A C 1
ATOM 1199 O O . ASN A 1 167 ? -1.404 -7.680 12.430 1.00 61.31 167 ASN A O 1
ATOM 1203 N N . ARG A 1 168 ? -3.617 -7.294 12.463 1.00 60.78 168 ARG A N 1
ATOM 1204 C CA . ARG A 1 168 ? -3.598 -6.410 13.644 1.00 60.78 168 ARG A CA 1
ATOM 1205 C C . ARG A 1 168 ? -3.089 -7.160 14.885 1.00 60.78 168 ARG A C 1
ATOM 1207 O O . ARG A 1 168 ? -3.805 -7.977 15.473 1.00 60.78 168 ARG A O 1
ATOM 1214 N N . ARG A 1 169 ? -1.864 -6.862 15.345 1.00 52.84 169 ARG A N 1
ATOM 1215 C CA . ARG A 1 169 ? -1.363 -7.339 16.649 1.00 52.84 169 ARG A CA 1
ATOM 1216 C C . ARG A 1 169 ? -2.222 -6.743 17.766 1.00 52.84 169 ARG A C 1
ATOM 1218 O O . ARG A 1 169 ? -2.053 -5.585 18.137 1.00 52.84 169 ARG A O 1
ATOM 1225 N N . ARG A 1 170 ? -3.113 -7.548 18.355 1.00 53.38 170 ARG A N 1
ATOM 1226 C CA . ARG A 1 170 ? -3.810 -7.183 19.598 1.00 53.38 170 ARG A CA 1
ATOM 1227 C C . ARG A 1 170 ? -2.796 -7.090 20.741 1.00 53.38 170 ARG A C 1
ATOM 1229 O O . ARG A 1 170 ? -2.492 -8.096 21.384 1.00 53.38 170 ARG A O 1
ATOM 1236 N N . VAL A 1 171 ? -2.302 -5.885 21.018 1.00 48.19 171 VAL A N 1
ATOM 1237 C CA . VAL A 1 171 ? -1.632 -5.589 22.289 1.00 48.19 171 VAL A CA 1
ATOM 1238 C C . VAL A 1 171 ? -2.679 -5.774 23.384 1.00 48.19 171 VAL A C 1
ATOM 1240 O O . VAL A 1 171 ? -3.646 -5.016 23.467 1.00 48.19 171 VAL A O 1
ATOM 1243 N N . ARG A 1 172 ? -2.531 -6.824 24.198 1.00 42.84 172 ARG A N 1
ATOM 1244 C CA . ARG A 1 172 ? -3.376 -7.006 25.381 1.00 42.84 172 ARG A CA 1
ATOM 1245 C C . ARG A 1 172 ? -3.066 -5.851 26.329 1.00 42.84 172 ARG A C 1
ATOM 1247 O O . ARG A 1 172 ? -1.953 -5.788 26.844 1.00 42.84 172 ARG A O 1
ATOM 1254 N N . ARG A 1 173 ? -4.024 -4.941 26.536 1.00 48.94 173 ARG A N 1
ATOM 1255 C CA . ARG A 1 173 ? -3.948 -3.990 27.651 1.00 48.94 173 ARG A CA 1
ATOM 1256 C C . ARG A 1 173 ? -3.950 -4.813 28.943 1.00 48.94 173 ARG A C 1
ATOM 1258 O O . ARG A 1 173 ? -4.803 -5.690 29.090 1.00 48.94 173 ARG A O 1
ATOM 1265 N N . ALA A 1 174 ? -2.940 -4.583 29.777 1.00 47.94 174 ALA A N 1
ATOM 1266 C CA . ALA A 1 174 ? -2.815 -5.149 31.117 1.00 47.94 174 ALA A CA 1
ATOM 1267 C C . ALA A 1 174 ? -3.596 -4.297 32.127 1.00 47.94 174 ALA A C 1
ATOM 1269 O O . ALA A 1 174 ? -3.757 -3.087 31.844 1.00 47.94 174 ALA A O 1
#

Secondary structure (DSSP, 8-state):
-EEEEEEESS---EEEEEEEEEEEE-TT-PEEEEEEEEEEEEEEE-SS-EEEEEEEPPPSS--S--STTTEEEEEEEEETTTTEEEEEEEEE--TTTT----------------------------------------------PPPPP-------------------------

pLDDT: mean 75.52, std 22.88, range [33.84, 98.62]